Protein AF-A0A1H3GJ94-F1 (afdb_monomer_lite)

Sequence (107 aa):
MIFNFALWKNGFNKTLAKEWKVFAIQMNNDHPQIEELGFKFNPEGNWYLPIRSLDSKLVIESYESDTLEDALTPITEALDKVKQAHPYFDQIVQAAIVKFGRIENEE

Organism: NCBI:txid595670

pLDDT: mean 92.06, std 8.8, range [42.28, 98.12]

Foldseek 3Di:
DKDKFADPCLQFADDDQVVLLVLLVVLCVVCVVLVVLPWDDDSSRMIMHDQDDFDPVCCVVCVVVVNNVVSCVSVVSVVVSCVVCVVSSVVSVVVRCVPGNGPDDPD

Structure (mmCIF, N/CA/C/O backbone):
data_AF-A0A1H3GJ94-F1
#
_entry.id   AF-A0A1H3GJ94-F1
#
loop_
_atom_site.group_PDB
_atom_site.id
_atom_site.type_symbol
_atom_site.label_atom_id
_atom_site.label_alt_id
_atom_site.label_comp_id
_atom_site.label_asym_id
_atom_site.label_entity_id
_atom_site.label_seq_id
_atom_site.pdbx_PDB_ins_code
_atom_site.Cartn_x
_atom_site.Cartn_y
_atom_site.Cartn_z
_atom_site.occupancy
_atom_site.B_iso_or_equiv
_atom_site.auth_seq_id
_atom_site.auth_comp_id
_atom_site.auth_asym_id
_atom_site.auth_atom_id
_atom_site.pdbx_PDB_model_num
ATOM 1 N N . MET A 1 1 ? -0.810 3.341 12.545 1.00 89.19 1 MET A N 1
ATOM 2 C CA . MET A 1 1 ? -0.583 2.021 11.911 1.00 89.19 1 MET A CA 1
ATOM 3 C C . MET A 1 1 ? -0.552 2.214 10.401 1.00 89.19 1 MET A C 1
ATOM 5 O O . MET A 1 1 ? -1.150 3.179 9.936 1.00 89.19 1 MET A O 1
ATOM 9 N N . ILE A 1 2 ? 0.152 1.366 9.648 1.00 93.75 2 ILE A N 1
ATOM 10 C CA . ILE A 1 2 ? 0.173 1.434 8.179 1.00 93.75 2 ILE A CA 1
ATOM 11 C C . ILE A 1 2 ? 0.020 0.036 7.580 1.00 93.75 2 ILE A C 1
ATOM 13 O O . ILE A 1 2 ? 0.501 -0.930 8.172 1.00 93.75 2 ILE A O 1
ATOM 17 N N . PHE A 1 3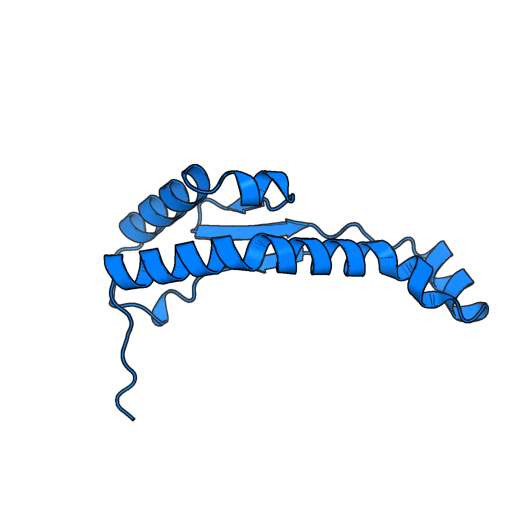 ? -0.568 -0.055 6.390 1.00 95.12 3 PHE A N 1
ATOM 18 C CA . PHE A 1 3 ? -0.317 -1.178 5.486 1.00 95.12 3 PHE A CA 1
ATOM 19 C C . PHE A 1 3 ? 0.787 -0.784 4.517 1.00 95.12 3 PHE A C 1
ATOM 21 O O . PHE A 1 3 ? 0.716 0.284 3.919 1.00 95.12 3 PHE A O 1
ATOM 28 N N . ASN A 1 4 ? 1.814 -1.617 4.378 1.00 94.75 4 ASN A N 1
ATOM 29 C CA . ASN A 1 4 ? 2.945 -1.353 3.496 1.00 94.75 4 ASN A CA 1
ATOM 30 C C . ASN A 1 4 ? 2.952 -2.351 2.339 1.00 94.75 4 ASN A C 1
ATOM 32 O O . ASN A 1 4 ? 2.912 -3.558 2.564 1.00 94.75 4 ASN A O 1
ATOM 36 N N . PHE A 1 5 ? 3.064 -1.837 1.122 1.00 93.94 5 PHE A N 1
ATOM 37 C CA . PHE A 1 5 ? 3.288 -2.605 -0.086 1.00 93.94 5 PHE A CA 1
ATOM 38 C C . PHE A 1 5 ? 4.692 -2.314 -0.614 1.00 93.94 5 PHE A C 1
ATOM 40 O O . PHE A 1 5 ? 5.015 -1.194 -1.017 1.00 93.94 5 PHE A O 1
ATOM 47 N N . ALA A 1 6 ? 5.534 -3.341 -0.614 1.00 90.81 6 ALA A N 1
ATOM 48 C CA . ALA A 1 6 ? 6.867 -3.293 -1.185 1.00 90.81 6 ALA A CA 1
ATOM 49 C C . ALA A 1 6 ? 7.083 -4.532 -2.050 1.00 90.81 6 ALA A C 1
ATOM 51 O O . ALA A 1 6 ? 6.833 -5.658 -1.620 1.00 90.81 6 ALA A O 1
ATOM 52 N N . LEU A 1 7 ? 7.592 -4.316 -3.258 1.00 86.44 7 LEU A N 1
ATOM 53 C CA . LEU A 1 7 ? 8.079 -5.397 -4.099 1.00 86.44 7 LEU A CA 1
ATOM 54 C C . LEU A 1 7 ? 9.322 -6.013 -3.444 1.00 86.44 7 LEU A C 1
ATOM 56 O O . LEU A 1 7 ? 10.294 -5.312 -3.142 1.00 86.44 7 LEU A O 1
ATOM 60 N N . TRP A 1 8 ? 9.319 -7.331 -3.242 1.00 84.06 8 TRP A N 1
ATOM 61 C CA . TRP A 1 8 ? 10.488 -8.033 -2.723 1.00 84.06 8 TRP A CA 1
ATOM 62 C C . TRP A 1 8 ? 11.590 -8.059 -3.786 1.00 84.06 8 TRP A C 1
ATOM 64 O O . TRP A 1 8 ? 11.581 -8.892 -4.688 1.00 84.06 8 TRP A O 1
ATOM 74 N N . LYS A 1 9 ? 12.549 -7.131 -3.685 1.00 76.56 9 LYS A N 1
ATOM 75 C CA . LYS A 1 9 ? 13.619 -6.937 -4.679 1.00 76.56 9 LYS A CA 1
ATOM 76 C C . LYS A 1 9 ? 14.397 -8.219 -5.004 1.00 76.56 9 LYS A C 1
ATOM 78 O O . LYS A 1 9 ? 14.784 -8.415 -6.149 1.00 76.56 9 LYS A O 1
ATOM 83 N N . ASN A 1 10 ? 14.606 -9.090 -4.017 1.00 81.06 10 ASN A N 1
ATOM 84 C CA . ASN A 1 10 ? 15.335 -10.347 -4.210 1.00 81.06 10 ASN A CA 1
ATOM 85 C C . ASN A 1 10 ? 14.520 -11.414 -4.961 1.00 81.06 10 ASN A C 1
ATOM 87 O O . ASN A 1 10 ? 15.062 -12.469 -5.243 1.00 81.06 10 ASN A O 1
ATOM 91 N N . GLY A 1 11 ? 13.250 -11.161 -5.291 1.00 83.06 11 GLY A N 1
ATOM 92 C CA . GLY A 1 11 ? 12.458 -12.014 -6.181 1.00 83.06 11 GLY A CA 1
ATOM 93 C C . GLY A 1 11 ? 12.706 -11.756 -7.672 1.00 83.06 11 GLY A C 1
ATOM 94 O O . GLY A 1 11 ? 12.109 -12.426 -8.512 1.00 83.06 11 GLY A O 1
ATOM 95 N N . PHE A 1 12 ? 13.567 -10.791 -8.007 1.00 87.12 12 PHE A N 1
ATOM 96 C CA . PHE A 1 12 ? 13.882 -10.380 -9.375 1.00 87.12 12 PHE A CA 1
ATOM 97 C C . PHE A 1 12 ? 15.375 -10.528 -9.658 1.00 87.12 12 PHE A C 1
ATOM 99 O O . PHE A 1 12 ? 16.190 -10.484 -8.729 1.00 87.12 12 PHE A O 1
ATOM 106 N N . ASN A 1 13 ? 15.754 -10.665 -10.933 1.00 87.00 13 ASN A N 1
ATOM 107 C CA . ASN A 1 13 ? 17.175 -10.701 -11.278 1.00 87.00 13 ASN A CA 1
ATOM 108 C C . ASN A 1 13 ? 17.878 -9.427 -10.795 1.00 87.00 13 ASN A C 1
ATOM 110 O O . ASN A 1 13 ? 17.280 -8.355 -10.650 1.00 87.00 13 ASN A O 1
ATOM 114 N N . LYS A 1 14 ? 19.181 -9.553 -10.528 1.00 81.94 14 LYS A N 1
ATOM 115 C CA . LYS A 1 14 ? 19.978 -8.489 -9.918 1.00 81.94 14 LYS A CA 1
ATOM 116 C C . LYS A 1 14 ? 19.855 -7.184 -10.714 1.00 81.94 14 LYS A C 1
ATOM 118 O O . LYS A 1 14 ? 20.376 -7.063 -11.815 1.00 81.94 14 LYS A O 1
ATOM 123 N N . THR A 1 15 ? 19.228 -6.190 -10.092 1.00 81.69 15 THR A N 1
ATOM 124 C CA . THR A 1 15 ? 19.023 -4.844 -10.644 1.00 81.69 15 THR A CA 1
ATOM 125 C C . THR A 1 15 ? 19.702 -3.777 -9.783 1.00 81.69 15 THR A C 1
ATOM 127 O O . THR A 1 15 ? 19.790 -3.884 -8.546 1.00 81.69 15 THR A O 1
ATOM 130 N N . LEU A 1 16 ? 20.200 -2.722 -10.432 1.00 86.12 16 LEU A N 1
ATOM 131 C CA . LEU A 1 16 ? 20.825 -1.597 -9.748 1.00 86.12 16 LEU A CA 1
ATOM 132 C C . LEU A 1 16 ? 19.786 -0.838 -8.913 1.00 86.12 16 LEU A C 1
ATOM 134 O O . LEU A 1 16 ? 18.657 -0.609 -9.338 1.00 86.12 16 LEU A O 1
ATOM 138 N N . ALA A 1 17 ? 20.176 -0.371 -7.722 1.00 86.25 17 ALA A N 1
ATOM 139 C CA . ALA A 1 17 ? 19.274 0.396 -6.853 1.00 86.25 17 ALA A CA 1
ATOM 140 C C . ALA A 1 17 ? 18.693 1.647 -7.546 1.00 86.25 17 ALA A C 1
ATOM 142 O O . ALA A 1 17 ? 17.537 2.001 -7.328 1.00 86.25 17 ALA A O 1
ATOM 143 N N . LYS A 1 18 ? 19.474 2.284 -8.430 1.00 89.50 18 LYS A N 1
ATOM 144 C CA . LYS A 1 18 ? 19.031 3.435 -9.227 1.00 89.50 18 LYS A CA 1
ATOM 145 C C . LYS A 1 18 ? 17.930 3.067 -10.227 1.00 89.50 18 LYS A C 1
ATOM 147 O O . LYS A 1 18 ? 16.968 3.814 -10.360 1.00 89.50 18 LYS A O 1
ATOM 152 N N . GLU A 1 19 ? 18.062 1.935 -10.914 1.00 90.19 19 GLU A N 1
ATOM 153 C CA . GLU A 1 19 ? 17.079 1.473 -11.905 1.00 90.19 19 GLU A CA 1
ATOM 154 C C . GLU A 1 19 ? 15.757 1.102 -11.242 1.00 90.19 19 GLU A C 1
ATOM 156 O O . GLU A 1 19 ? 14.694 1.469 -11.740 1.00 90.19 19 GLU A O 1
ATOM 161 N N . TRP A 1 20 ? 15.836 0.455 -10.079 1.00 89.31 20 TRP A N 1
ATOM 162 C CA . TRP A 1 20 ? 14.675 0.150 -9.252 1.00 89.31 20 TRP A CA 1
ATOM 163 C C . TRP A 1 20 ? 13.923 1.411 -8.827 1.00 89.31 20 TRP A C 1
ATOM 165 O O . TRP A 1 20 ? 12.707 1.492 -8.976 1.00 89.31 20 TRP A O 1
ATOM 175 N N . LYS A 1 21 ? 14.653 2.431 -8.359 1.00 90.88 21 LYS A N 1
ATOM 176 C CA . LYS A 1 21 ? 14.068 3.716 -7.964 1.00 90.88 21 LYS A CA 1
ATOM 177 C C . LYS A 1 21 ? 13.360 4.406 -9.130 1.00 90.88 21 LYS A C 1
ATOM 179 O O . LYS A 1 21 ? 12.234 4.866 -8.973 1.00 90.88 21 LYS A O 1
ATOM 184 N N . VAL A 1 22 ? 13.999 4.458 -10.301 1.00 93.62 22 VAL A N 1
ATOM 185 C CA . VAL A 1 22 ? 13.391 5.031 -11.514 1.00 93.62 22 VAL A CA 1
ATOM 186 C C . VAL A 1 22 ? 12.136 4.256 -11.912 1.00 93.62 22 VAL A C 1
ATOM 188 O O . VAL A 1 22 ? 11.123 4.867 -12.234 1.00 93.62 22 VAL A O 1
ATOM 191 N N . PHE A 1 23 ? 12.179 2.923 -11.851 1.00 93.94 23 PHE A N 1
ATOM 192 C CA . PHE A 1 23 ? 11.015 2.084 -12.119 1.00 93.94 23 PHE A CA 1
ATOM 193 C C . PHE A 1 23 ? 9.864 2.360 -11.146 1.00 93.94 23 PHE A C 1
ATOM 195 O O . PHE A 1 23 ? 8.754 2.602 -11.600 1.00 93.94 23 PHE A O 1
ATOM 202 N N . ALA A 1 24 ? 10.115 2.387 -9.835 1.00 93.62 24 ALA A N 1
ATOM 203 C CA . ALA A 1 24 ? 9.062 2.614 -8.850 1.00 93.62 24 ALA A CA 1
ATOM 204 C C . ALA A 1 24 ? 8.414 4.002 -8.988 1.00 93.62 24 ALA A C 1
ATOM 206 O O . ALA A 1 24 ? 7.196 4.114 -8.895 1.00 93.62 24 ALA A O 1
ATOM 207 N N . ILE A 1 25 ? 9.209 5.045 -9.269 1.00 95.38 25 ILE A N 1
ATOM 208 C CA . ILE A 1 25 ? 8.689 6.394 -9.547 1.00 95.38 25 ILE A CA 1
ATOM 209 C C . ILE A 1 25 ? 7.794 6.380 -10.791 1.00 95.38 25 ILE A C 1
ATOM 211 O O . ILE A 1 25 ? 6.703 6.940 -10.761 1.00 95.38 25 ILE A O 1
ATOM 215 N N . GLN A 1 26 ? 8.234 5.720 -11.866 1.00 96.31 26 GLN A N 1
ATOM 216 C CA . GLN A 1 26 ? 7.438 5.596 -13.086 1.00 96.31 26 GLN A CA 1
ATOM 217 C C . GLN A 1 26 ? 6.115 4.869 -12.815 1.00 96.31 26 GLN A C 1
ATOM 219 O O . GLN A 1 26 ? 5.059 5.379 -13.162 1.00 96.31 26 GLN A O 1
ATOM 224 N N . MET A 1 27 ? 6.160 3.731 -12.117 1.00 95.94 27 MET A N 1
ATOM 225 C CA . MET A 1 27 ? 4.963 2.970 -11.757 1.00 95.94 27 MET A CA 1
ATOM 226 C C . MET A 1 27 ? 3.996 3.766 -10.885 1.00 95.94 27 MET A C 1
ATOM 228 O O . MET A 1 27 ? 2.791 3.650 -11.079 1.00 95.94 27 MET A O 1
ATOM 232 N N . ASN A 1 28 ? 4.498 4.597 -9.969 1.00 96.44 28 ASN A N 1
ATOM 233 C CA . ASN A 1 28 ? 3.643 5.488 -9.193 1.00 96.44 28 ASN A CA 1
ATOM 234 C C . ASN A 1 28 ? 2.929 6.517 -10.083 1.00 96.44 28 ASN A C 1
ATOM 236 O O . ASN A 1 28 ? 1.741 6.757 -9.904 1.00 96.44 28 ASN A O 1
ATOM 240 N N . ASN A 1 29 ? 3.642 7.101 -11.048 1.00 96.69 29 ASN A N 1
ATOM 241 C CA . ASN A 1 29 ? 3.065 8.080 -11.971 1.00 96.69 29 ASN A CA 1
ATOM 242 C C . ASN A 1 29 ? 2.045 7.453 -12.934 1.00 96.69 29 ASN A C 1
ATOM 244 O O . ASN A 1 29 ? 1.078 8.114 -13.303 1.00 96.69 29 ASN A O 1
ATOM 248 N N . ASP A 1 30 ? 2.253 6.195 -13.329 1.00 97.69 30 ASP A N 1
ATOM 249 C CA . ASP A 1 30 ? 1.370 5.475 -14.255 1.00 97.69 30 ASP A CA 1
ATOM 250 C C . ASP A 1 30 ? 0.088 4.947 -13.583 1.00 97.69 30 ASP A C 1
ATOM 252 O O . ASP A 1 30 ? -0.879 4.637 -14.278 1.00 97.69 30 ASP A O 1
ATOM 256 N N . HIS A 1 31 ? 0.057 4.869 -12.246 1.00 97.12 31 HIS A N 1
ATOM 257 C CA . HIS A 1 31 ? -1.080 4.359 -11.466 1.00 97.12 31 HIS A CA 1
ATOM 258 C C . HIS A 1 31 ? -1.551 5.374 -10.401 1.00 97.12 31 HIS A C 1
ATOM 260 O O . HIS A 1 31 ? -1.527 5.064 -9.202 1.00 97.12 31 HIS A O 1
ATOM 266 N N . PRO A 1 32 ? -2.002 6.585 -10.794 1.00 97.31 32 PRO A N 1
ATOM 267 C CA . PRO A 1 32 ? -2.461 7.614 -9.852 1.00 97.31 32 PRO A CA 1
ATOM 268 C C . PRO A 1 32 ? -3.632 7.153 -8.965 1.00 97.31 32 PRO A C 1
ATOM 270 O O . PRO A 1 32 ? -3.793 7.640 -7.848 1.00 97.31 32 PRO A O 1
ATOM 273 N N . GLN A 1 33 ? -4.400 6.152 -9.408 1.00 98.06 33 GLN A N 1
ATOM 274 C CA . GLN A 1 33 ? -5.516 5.554 -8.668 1.00 98.06 33 GLN A CA 1
ATOM 275 C C . GLN A 1 33 ? -5.085 4.998 -7.303 1.00 98.06 33 GLN A C 1
ATOM 277 O O . GLN A 1 33 ? -5.875 4.962 -6.362 1.00 98.06 33 GLN A O 1
ATOM 282 N N . ILE A 1 34 ? -3.826 4.569 -7.167 1.00 97.75 34 ILE A N 1
ATOM 283 C CA . ILE A 1 34 ? -3.279 4.098 -5.891 1.00 97.75 34 ILE A CA 1
AT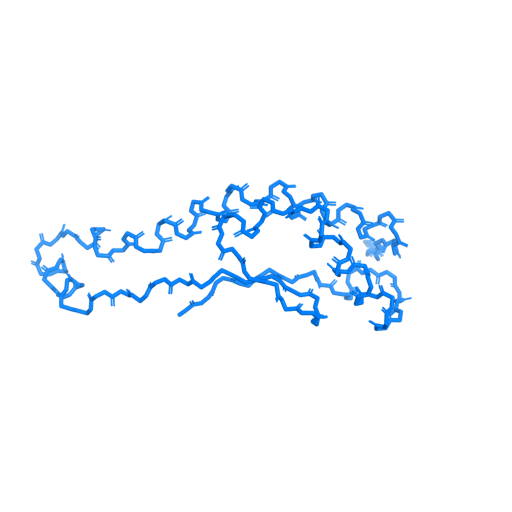OM 284 C C . ILE A 1 34 ? -3.259 5.248 -4.868 1.00 97.75 34 ILE A C 1
ATOM 286 O O . ILE A 1 34 ? -3.660 5.060 -3.717 1.00 97.75 34 ILE A O 1
ATOM 290 N N . GLU A 1 35 ? -2.854 6.450 -5.287 1.00 97.31 35 GLU A N 1
ATOM 291 C CA . G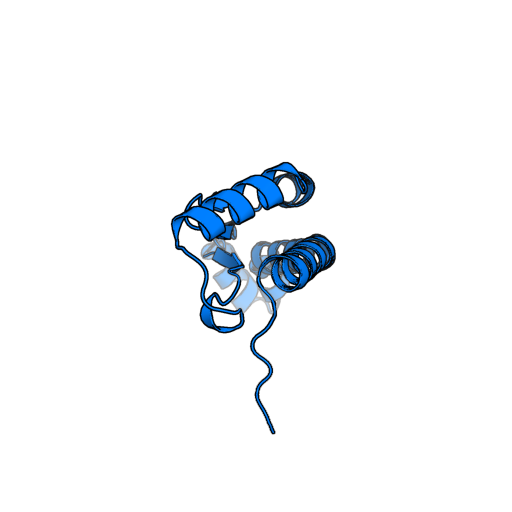LU A 1 35 ? -2.857 7.645 -4.436 1.00 97.31 35 GLU A CA 1
ATOM 292 C C . GLU A 1 35 ? -4.280 8.149 -4.160 1.00 97.31 35 GLU A C 1
ATOM 294 O O . GLU A 1 35 ? -4.588 8.512 -3.025 1.00 97.31 35 GLU A O 1
ATOM 299 N N . GLU A 1 36 ? -5.185 8.073 -5.142 1.00 97.44 36 GLU A N 1
ATOM 300 C CA . GLU A 1 36 ? -6.612 8.399 -4.966 1.00 97.44 36 GLU A CA 1
ATOM 301 C C . GLU A 1 36 ? -7.291 7.513 -3.904 1.00 97.44 36 GLU A C 1
ATOM 303 O O . GLU A 1 36 ? -8.146 7.979 -3.150 1.00 97.44 36 GLU A O 1
ATOM 308 N N . LEU A 1 37 ? -6.860 6.253 -3.768 1.00 97.56 37 LEU A N 1
ATOM 309 C CA . LEU A 1 37 ? -7.300 5.344 -2.700 1.00 97.56 37 LEU A CA 1
ATOM 310 C C . LEU A 1 37 ? -6.701 5.690 -1.320 1.00 97.56 37 LEU A C 1
ATOM 312 O O . LEU A 1 37 ? -7.109 5.133 -0.295 1.00 97.56 37 LEU A O 1
ATOM 316 N N . GLY A 1 38 ? -5.771 6.645 -1.259 1.00 97.12 38 GLY A N 1
ATOM 317 C CA . GLY A 1 38 ? -5.154 7.164 -0.040 1.00 97.12 38 GLY A CA 1
ATOM 318 C C . GLY A 1 38 ? -3.801 6.545 0.306 1.00 97.12 38 GLY A C 1
ATOM 319 O O . GLY A 1 38 ? -3.280 6.809 1.396 1.00 97.12 38 GLY A O 1
ATOM 320 N N . PHE A 1 39 ? -3.222 5.726 -0.577 1.00 98.12 39 PHE A N 1
ATOM 321 C CA . PHE A 1 39 ? -1.836 5.297 -0.409 1.00 98.12 39 PHE A CA 1
ATOM 322 C C . PHE A 1 39 ? -0.893 6.477 -0.634 1.00 98.12 39 PHE A C 1
ATOM 324 O O . PHE A 1 39 ? -1.135 7.370 -1.436 1.00 98.12 39 PHE A O 1
ATOM 331 N N . LYS A 1 40 ? 0.227 6.453 0.072 1.00 97.81 40 LYS A N 1
ATOM 332 C CA . LYS A 1 40 ? 1.341 7.375 -0.094 1.00 97.81 40 LYS A CA 1
ATOM 333 C C . LYS A 1 40 ? 2.509 6.633 -0.714 1.00 97.81 40 LYS A C 1
ATOM 335 O O . LYS A 1 40 ? 2.752 5.470 -0.389 1.00 97.81 40 LYS A O 1
ATOM 340 N N . PHE A 1 41 ? 3.260 7.324 -1.556 1.00 97.06 41 PHE A N 1
ATOM 341 C CA . PHE A 1 41 ? 4.457 6.781 -2.178 1.00 97.06 41 PHE A CA 1
ATOM 342 C C . PHE A 1 41 ? 5.716 7.225 -1.434 1.00 97.06 41 PHE A C 1
ATOM 344 O O . PHE A 1 41 ? 5.905 8.405 -1.140 1.00 97.06 41 PHE A O 1
ATOM 351 N N . ASN A 1 42 ? 6.592 6.270 -1.139 1.00 93.44 42 ASN A N 1
ATOM 352 C CA . ASN A 1 42 ? 7.957 6.529 -0.719 1.00 93.44 42 ASN A CA 1
ATOM 353 C C . ASN A 1 42 ? 8.881 6.349 -1.938 1.00 93.44 42 ASN A C 1
ATOM 355 O O . ASN A 1 42 ? 8.957 5.240 -2.477 1.00 93.44 42 ASN A O 1
ATOM 359 N N . PRO A 1 43 ? 9.641 7.384 -2.344 1.00 86.12 43 PRO A N 1
ATOM 360 C CA . PRO A 1 43 ? 10.599 7.307 -3.450 1.00 86.12 43 PRO A CA 1
ATOM 361 C C . PRO A 1 43 ? 11.704 6.250 -3.298 1.00 86.12 43 PRO A C 1
ATOM 363 O O . PRO A 1 43 ? 12.488 6.058 -4.226 1.00 86.12 43 PRO A O 1
ATOM 366 N N . GLU A 1 44 ? 11.815 5.587 -2.149 1.00 84.06 44 GLU A N 1
ATOM 367 C CA . GLU A 1 44 ? 12.665 4.406 -1.945 1.00 84.06 44 GLU A CA 1
ATOM 368 C C . GLU A 1 44 ? 12.091 3.130 -2.594 1.00 84.06 44 GLU A C 1
ATOM 370 O O . GLU A 1 44 ? 12.804 2.136 -2.728 1.00 84.06 44 GLU A O 1
ATOM 375 N N . GLY A 1 45 ? 10.848 3.182 -3.086 1.00 86.50 45 GLY A N 1
ATOM 376 C CA . GLY A 1 45 ? 10.238 2.155 -3.930 1.00 86.50 45 GLY A CA 1
ATOM 377 C C . GLY A 1 45 ? 9.132 1.347 -3.257 1.00 86.50 45 GLY A C 1
ATOM 378 O O . GLY A 1 45 ? 8.978 0.164 -3.561 1.00 86.50 45 GLY A O 1
ATOM 379 N N . ASN A 1 46 ? 8.382 1.957 -2.338 1.00 92.38 46 ASN A N 1
ATOM 380 C CA . ASN A 1 46 ? 7.253 1.320 -1.666 1.00 92.38 46 ASN A CA 1
ATOM 381 C C . ASN A 1 46 ? 6.057 2.269 -1.536 1.00 92.38 46 ASN A C 1
ATOM 383 O O . ASN A 1 46 ? 6.204 3.490 -1.513 1.00 92.38 46 ASN A O 1
ATOM 387 N N . TRP A 1 47 ? 4.875 1.679 -1.411 1.00 97.19 47 TRP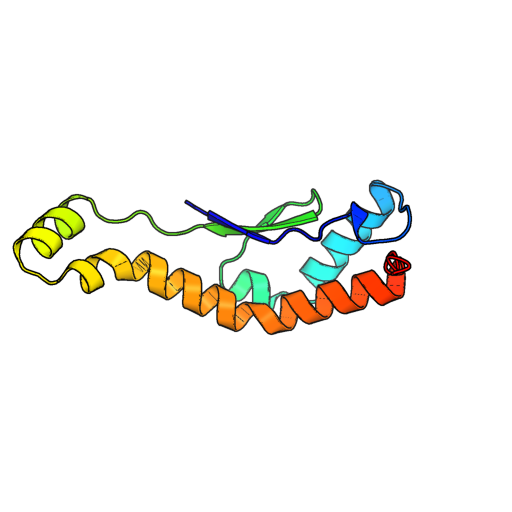 A N 1
ATOM 388 C CA . TRP A 1 47 ? 3.617 2.374 -1.168 1.00 97.19 47 TRP A CA 1
ATOM 389 C C . TRP A 1 47 ? 3.118 2.006 0.217 1.00 97.19 47 TRP A C 1
ATOM 391 O O . TRP A 1 47 ? 3.305 0.880 0.672 1.00 97.19 47 TRP A O 1
ATOM 401 N N . TYR A 1 48 ? 2.468 2.933 0.902 1.00 97.38 48 TYR A N 1
ATOM 402 C CA . TYR A 1 48 ? 1.896 2.647 2.208 1.00 97.38 48 TYR A CA 1
ATOM 403 C C . TYR A 1 48 ? 0.572 3.366 2.409 1.00 97.38 48 TYR A C 1
ATOM 405 O O . TYR A 1 48 ? 0.421 4.522 2.032 1.00 97.38 48 TYR A O 1
ATOM 413 N N . LEU A 1 49 ? -0.384 2.692 3.037 1.00 97.94 49 LEU A N 1
ATOM 414 C CA . LEU A 1 49 ? -1.678 3.246 3.407 1.00 97.94 49 LEU A CA 1
ATOM 415 C C . LEU A 1 49 ? -1.673 3.561 4.906 1.00 97.94 49 LEU A C 1
ATOM 417 O O . LEU A 1 49 ? -1.642 2.632 5.721 1.00 97.94 49 LEU A O 1
ATOM 421 N N . PRO A 1 50 ? -1.692 4.845 5.305 1.00 97.06 50 PRO A N 1
ATOM 422 C CA . PRO A 1 50 ? -1.915 5.220 6.692 1.00 97.06 50 PRO A CA 1
ATOM 423 C C . PRO A 1 50 ? -3.307 4.786 7.143 1.00 97.06 50 PRO A C 1
ATOM 425 O O . PRO A 1 50 ? -4.309 5.140 6.526 1.00 97.06 50 PRO A O 1
ATOM 428 N N . ILE A 1 51 ? -3.364 4.050 8.248 1.00 95.81 51 ILE A N 1
ATOM 429 C CA . ILE A 1 51 ? -4.622 3.629 8.860 1.00 95.81 51 ILE A CA 1
ATOM 430 C C . ILE A 1 51 ? -4.941 4.615 9.974 1.00 95.81 51 ILE A C 1
ATOM 432 O O . ILE A 1 51 ? -4.101 4.868 10.849 1.00 95.81 51 ILE A O 1
ATOM 436 N N . ARG A 1 52 ? -6.150 5.178 9.920 1.00 93.81 52 ARG A N 1
ATOM 437 C CA . ARG A 1 52 ? -6.677 6.072 10.952 1.00 93.81 52 ARG A CA 1
ATOM 438 C C . ARG A 1 52 ? -6.633 5.361 12.307 1.00 93.81 52 ARG A C 1
ATOM 440 O O . ARG A 1 52 ? -6.977 4.186 12.409 1.00 93.81 52 ARG A O 1
ATOM 447 N N . SER A 1 53 ? -6.168 6.074 13.332 1.00 93.44 53 SER A N 1
ATOM 448 C CA . SER A 1 53 ? -6.135 5.549 14.696 1.00 93.44 53 SER A CA 1
ATOM 449 C C . SER A 1 53 ? -7.538 5.171 15.153 1.00 93.44 53 SER A C 1
ATOM 451 O O . SER A 1 53 ? -8.498 5.882 14.855 1.00 93.44 53 SER A O 1
ATOM 453 N N . LEU A 1 54 ? -7.636 4.070 15.892 1.00 94.88 54 LEU A N 1
ATOM 454 C CA . LEU A 1 54 ? -8.870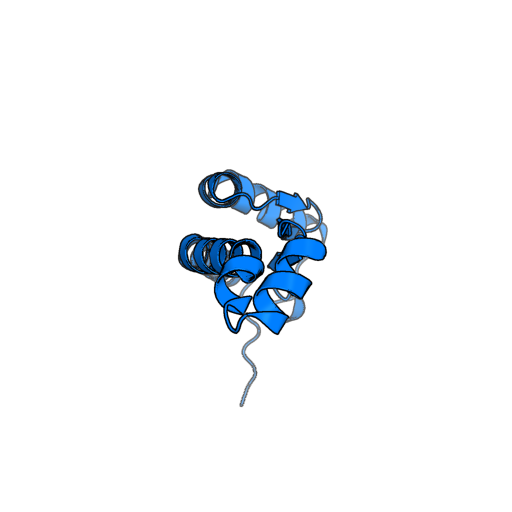 3.717 16.579 1.00 94.88 54 LEU A CA 1
ATOM 455 C C . LEU A 1 54 ? -9.126 4.733 17.695 1.00 94.88 54 LEU A C 1
ATOM 457 O O . LEU A 1 54 ? -8.182 5.176 18.355 1.00 94.88 54 LEU A O 1
ATOM 461 N N . ASP A 1 55 ? -10.387 5.100 17.902 1.00 94.50 55 ASP A N 1
ATOM 462 C CA . ASP A 1 55 ? -10.773 5.895 19.063 1.00 94.50 55 ASP A CA 1
ATOM 463 C C . ASP A 1 55 ? -10.791 4.981 20.290 1.00 94.50 55 ASP A C 1
ATOM 465 O O . ASP A 1 55 ? -11.620 4.080 20.396 1.00 94.50 55 ASP A O 1
ATOM 469 N N . SER A 1 56 ? -9.857 5.200 21.215 1.00 94.31 56 SER A N 1
ATOM 470 C CA . SER A 1 56 ? -9.713 4.355 22.399 1.00 94.31 56 SER A CA 1
ATOM 471 C C . SER A 1 56 ? -10.965 4.321 23.276 1.00 94.31 56 SER A C 1
ATOM 473 O O . SER A 1 56 ? -11.210 3.295 23.902 1.00 94.31 56 SER A O 1
ATOM 475 N N . LYS A 1 57 ? -11.747 5.408 23.348 1.00 95.31 57 LYS A N 1
ATOM 476 C CA . LYS A 1 57 ? -12.988 5.421 24.136 1.00 95.31 57 LYS A CA 1
ATOM 477 C C . LYS A 1 57 ? -14.043 4.557 23.469 1.00 95.31 57 LYS A C 1
ATOM 479 O O . LYS A 1 57 ? -14.596 3.683 24.125 1.00 95.31 57 LYS A O 1
ATOM 484 N N . LEU A 1 58 ? -14.226 4.743 22.162 1.00 95.56 58 LEU A N 1
ATOM 485 C CA . LEU A 1 58 ? -15.156 3.941 21.374 1.00 95.56 58 LEU A CA 1
ATOM 486 C C . LEU A 1 58 ? -14.802 2.452 21.448 1.00 95.56 58 LEU A C 1
ATOM 488 O O . LEU A 1 58 ? -15.680 1.629 21.643 1.00 95.56 58 LEU A O 1
ATOM 492 N N . VAL A 1 59 ? -13.516 2.094 21.367 1.00 95.75 59 VAL A N 1
ATOM 493 C CA . VAL A 1 59 ? -13.076 0.695 21.506 1.00 95.75 59 VAL A CA 1
ATOM 494 C C . VAL A 1 59 ? -13.477 0.104 22.861 1.00 95.75 59 VAL A C 1
ATOM 496 O O . VAL A 1 59 ? -13.959 -1.024 22.896 1.00 95.75 59 VAL A O 1
ATOM 499 N N . ILE A 1 60 ? -13.284 0.837 23.963 1.00 96.06 60 ILE A N 1
ATOM 500 C CA . ILE A 1 60 ? -13.651 0.367 25.310 1.00 96.06 60 ILE A CA 1
ATOM 501 C C . ILE A 1 60 ? -15.173 0.204 25.420 1.00 96.06 60 ILE A C 1
ATOM 503 O O . ILE A 1 60 ? -15.645 -0.864 25.797 1.00 96.06 60 ILE A O 1
ATOM 507 N N . GLU A 1 61 ? -15.933 1.231 25.036 1.00 96.06 61 GLU A N 1
ATOM 508 C CA . GLU A 1 61 ? -17.401 1.234 25.102 1.00 96.06 61 GLU A CA 1
ATOM 509 C C . GLU A 1 61 ? -18.016 0.131 24.225 1.00 96.06 61 GLU A C 1
ATOM 511 O O . GLU A 1 61 ? -18.924 -0.589 24.649 1.00 96.06 61 GLU A O 1
ATOM 516 N N . SER A 1 62 ? -17.491 -0.054 23.014 1.00 95.31 62 SER A N 1
ATOM 517 C CA . SER A 1 62 ? -17.938 -1.096 22.091 1.00 95.31 62 SER A CA 1
ATOM 518 C C . SER A 1 62 ? -17.540 -2.502 22.545 1.00 95.31 62 SER A C 1
ATOM 520 O O . SER A 1 62 ? 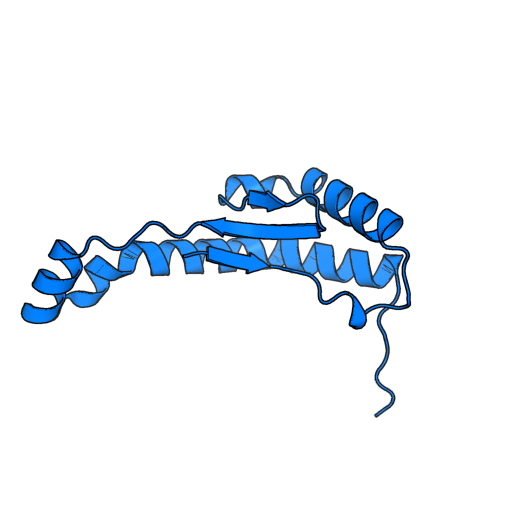-18.262 -3.457 22.274 1.00 95.31 62 SER A O 1
ATOM 522 N N . TYR A 1 63 ? -16.424 -2.656 23.265 1.00 94.31 63 TYR A N 1
ATOM 523 C CA . TYR A 1 63 ? -16.043 -3.942 23.855 1.00 94.31 63 TYR A CA 1
ATOM 524 C C . TYR A 1 63 ? -16.992 -4.349 24.989 1.00 94.31 63 TYR A C 1
ATOM 526 O O . TYR A 1 63 ? -17.417 -5.499 25.055 1.00 94.31 63 TYR A O 1
ATOM 534 N N . GLU A 1 64 ? -17.364 -3.409 25.862 1.00 95.25 64 GLU A N 1
ATOM 535 C CA . GLU A 1 64 ? -18.292 -3.664 26.975 1.00 95.25 64 GLU A CA 1
ATOM 536 C C . GLU A 1 64 ? -19.734 -3.926 26.511 1.00 95.25 64 GLU A C 1
ATOM 538 O O . GLU A 1 64 ? -20.496 -4.595 27.211 1.00 95.25 64 GLU A O 1
ATOM 543 N N . SER A 1 65 ? -20.106 -3.417 25.334 1.00 94.31 65 SER A N 1
ATOM 544 C CA . SER A 1 65 ? -21.456 -3.524 24.765 1.00 94.31 65 SER A CA 1
ATOM 545 C C . SER A 1 65 ? -21.603 -4.568 23.649 1.00 94.31 65 SER A C 1
ATOM 547 O O . SER A 1 65 ? -22.664 -4.630 23.035 1.00 94.31 65 SER A O 1
ATOM 549 N N . ASP A 1 66 ? -20.577 -5.392 23.402 1.00 91.75 66 ASP A N 1
ATOM 550 C CA . ASP A 1 66 ? -20.550 -6.426 22.348 1.00 91.75 66 ASP A CA 1
ATOM 551 C C . ASP A 1 66 ? -20.779 -5.870 20.920 1.00 91.75 66 ASP A C 1
ATOM 553 O O . ASP A 1 66 ? -21.386 -6.502 20.060 1.00 91.75 66 ASP A O 1
ATOM 557 N N . THR A 1 67 ? -20.282 -4.654 20.662 1.00 94.00 67 THR A N 1
ATOM 558 C CA . THR A 1 67 ? -20.377 -3.925 19.377 1.00 94.00 67 THR A CA 1
ATOM 559 C C . THR A 1 67 ? -19.003 -3.526 18.824 1.00 94.00 67 THR A C 1
ATOM 561 O O . THR A 1 67 ? -18.862 -2.541 18.100 1.00 94.00 67 THR A O 1
ATOM 564 N N . LEU A 1 68 ? -17.947 -4.279 19.166 1.00 94.56 68 LEU A N 1
ATOM 565 C CA . LEU A 1 68 ? -16.549 -3.941 18.843 1.00 94.56 68 LEU A CA 1
ATOM 566 C C . LEU A 1 68 ? -16.307 -3.644 17.352 1.00 94.56 68 LEU A C 1
ATOM 568 O O . LEU A 1 68 ? -15.430 -2.847 17.021 1.00 94.56 68 LEU A O 1
ATOM 572 N N . GLU A 1 69 ? -17.084 -4.259 16.462 1.00 92.06 69 GLU A N 1
ATOM 573 C CA . GLU A 1 69 ? -17.008 -4.062 15.012 1.00 92.06 69 GLU A CA 1
ATOM 574 C C . GLU A 1 69 ? -17.098 -2.583 14.604 1.00 92.06 69 GLU A C 1
ATOM 576 O O . GLU A 1 69 ? -16.318 -2.138 13.756 1.00 92.06 69 GLU A O 1
ATOM 581 N N . ASP A 1 70 ? -17.947 -1.796 15.271 1.00 89.75 70 ASP A N 1
ATOM 582 C CA . ASP A 1 70 ? -18.127 -0.369 14.986 1.00 89.75 70 ASP A CA 1
ATOM 583 C C . ASP A 1 70 ? -16.822 0.410 15.204 1.00 89.75 70 ASP A C 1
ATOM 585 O O . ASP A 1 70 ? -16.412 1.233 14.375 1.00 89.75 70 ASP A O 1
ATOM 589 N N . ALA A 1 71 ? -16.104 0.084 16.281 1.00 94.25 71 ALA A N 1
ATOM 590 C CA . ALA A 1 71 ? -14.822 0.691 16.613 1.00 94.25 71 ALA A CA 1
ATOM 591 C C . ALA A 1 71 ? -13.701 0.289 15.636 1.00 94.25 71 ALA A C 1
ATOM 593 O O . ALA A 1 71 ? -12.729 1.032 15.477 1.00 94.25 71 ALA A O 1
ATOM 594 N N . LEU A 1 72 ? -13.830 -0.858 14.957 1.00 95.44 72 LEU A N 1
ATOM 595 C CA . LEU A 1 72 ? -12.851 -1.381 13.996 1.00 95.44 72 LEU A CA 1
ATOM 596 C C . LEU A 1 72 ? -13.050 -0.861 12.566 1.00 95.44 72 LEU A C 1
ATOM 598 O O . LEU A 1 72 ? -12.211 -1.139 11.705 1.00 95.44 72 LEU A O 1
ATOM 602 N N . THR A 1 73 ? -14.077 -0.040 12.317 1.00 94.19 73 THR A N 1
ATOM 603 C CA . THR A 1 73 ? -14.339 0.616 11.022 1.00 94.19 73 THR A CA 1
ATOM 604 C C . THR A 1 73 ? -13.078 1.160 10.325 1.00 94.19 73 THR A C 1
ATOM 606 O O . THR A 1 73 ? -12.900 0.871 9.141 1.00 94.19 73 THR A O 1
ATOM 609 N N . PRO A 1 74 ? -12.137 1.863 11.001 1.00 95.81 74 PRO A N 1
ATOM 610 C CA . PRO A 1 74 ? -10.919 2.355 10.347 1.00 95.81 74 PRO A CA 1
ATOM 611 C C . PRO A 1 74 ? -10.046 1.260 9.712 1.00 95.81 74 PRO A C 1
ATOM 613 O O . PRO A 1 74 ? -9.359 1.515 8.721 1.00 95.81 74 PRO A O 1
ATOM 616 N N . ILE A 1 75 ? -10.044 0.052 10.282 1.00 95.56 75 ILE A N 1
ATOM 617 C CA . ILE A 1 75 ? -9.299 -1.100 9.761 1.00 95.56 75 ILE A CA 1
ATOM 618 C C . ILE A 1 75 ? -10.051 -1.705 8.579 1.00 95.56 75 ILE A C 1
ATOM 620 O O . ILE A 1 75 ? -9.435 -1.958 7.545 1.00 95.56 75 ILE A O 1
ATOM 624 N N . THR A 1 76 ? -11.366 -1.888 8.699 1.00 95.38 76 THR A N 1
ATOM 625 C CA . THR A 1 76 ? -12.208 -2.426 7.621 1.00 95.38 76 THR A CA 1
ATOM 626 C C . THR A 1 76 ? -12.155 -1.538 6.376 1.00 95.38 76 THR A C 1
ATOM 628 O O . THR A 1 76 ? -11.925 -2.038 5.277 1.00 95.38 76 THR A O 1
ATOM 631 N N . GLU A 1 77 ? -12.245 -0.215 6.542 1.00 96.00 77 GLU A N 1
ATOM 632 C CA . GLU A 1 77 ? -12.063 0.761 5.457 1.00 96.00 77 GLU A CA 1
ATOM 633 C C . GLU A 1 77 ? -10.679 0.642 4.801 1.00 96.00 77 GLU A C 1
ATOM 635 O O . GLU A 1 77 ? -10.547 0.712 3.578 1.00 96.00 77 GLU A O 1
ATOM 640 N N . ALA A 1 78 ? -9.624 0.461 5.602 1.00 96.75 78 ALA A N 1
ATOM 641 C CA . ALA A 1 78 ? -8.272 0.306 5.080 1.00 96.75 78 ALA A CA 1
ATOM 642 C C . ALA A 1 78 ? -8.093 -1.015 4.311 1.00 96.75 78 ALA A C 1
ATOM 644 O O . ALA A 1 78 ? -7.423 -1.029 3.280 1.00 96.75 78 ALA A O 1
ATOM 645 N N . LEU A 1 79 ? -8.703 -2.110 4.773 1.00 96.75 79 LEU A N 1
ATOM 646 C CA . LEU A 1 79 ? -8.689 -3.399 4.075 1.00 96.75 79 LEU A CA 1
ATOM 647 C C . LEU A 1 79 ? -9.453 -3.337 2.748 1.00 96.75 79 LEU A C 1
ATOM 649 O O . LEU A 1 79 ? -8.983 -3.885 1.750 1.00 96.75 79 LEU A O 1
ATOM 653 N N . ASP A 1 80 ? -10.585 -2.635 2.706 1.00 97.81 80 ASP A N 1
ATOM 654 C CA . ASP A 1 80 ? -11.334 -2.437 1.465 1.00 97.81 80 ASP A CA 1
ATOM 655 C C . ASP A 1 80 ? -10.509 -1.652 0.432 1.00 97.81 80 ASP A C 1
ATOM 657 O O . ASP A 1 80 ? -10.382 -2.068 -0.720 1.00 97.81 80 ASP A O 1
ATOM 661 N N . LYS A 1 81 ? -9.809 -0.597 0.864 1.00 97.94 81 LYS A N 1
ATOM 662 C CA . LYS A 1 81 ? -8.861 0.139 0.009 1.00 97.94 81 LYS A CA 1
ATOM 663 C C . LYS A 1 81 ? -7.723 -0.736 -0.510 1.00 97.94 81 LYS A C 1
ATOM 665 O O . LYS A 1 81 ? -7.351 -0.617 -1.675 1.00 97.94 81 LYS A O 1
ATOM 670 N N . VAL A 1 82 ? -7.180 -1.634 0.316 1.00 96.81 82 VAL A N 1
ATOM 671 C CA . VAL A 1 82 ? -6.164 -2.609 -0.124 1.00 96.81 82 VAL A CA 1
ATOM 672 C C . VAL A 1 82 ? -6.731 -3.526 -1.208 1.00 96.81 82 VAL A C 1
ATOM 674 O O . VAL A 1 82 ? -6.076 -3.747 -2.225 1.00 96.81 82 VAL A O 1
ATOM 677 N N . LYS A 1 83 ? -7.960 -4.021 -1.033 1.00 97.69 83 LYS A N 1
ATOM 678 C CA . LYS A 1 83 ? -8.636 -4.863 -2.026 1.00 97.69 83 LYS A CA 1
ATOM 679 C C . LYS A 1 83 ? -8.863 -4.121 -3.345 1.00 97.69 83 LYS A C 1
ATOM 681 O O . LYS A 1 83 ? -8.626 -4.695 -4.404 1.00 97.69 83 LYS A O 1
ATOM 686 N N . GLN A 1 84 ? -9.272 -2.856 -3.286 1.00 98.12 84 GLN A N 1
ATOM 687 C CA . GLN A 1 84 ? -9.443 -2.009 -4.469 1.00 98.12 84 GLN A CA 1
ATOM 688 C C . GLN A 1 84 ? -8.109 -1.700 -5.168 1.00 98.12 84 GLN A C 1
ATOM 690 O O . GLN A 1 84 ? -8.061 -1.662 -6.394 1.00 98.12 84 GLN A O 1
ATOM 695 N N . ALA A 1 85 ? -7.021 -1.519 -4.411 1.00 97.69 85 ALA A N 1
ATOM 696 C CA . ALA A 1 85 ? -5.695 -1.231 -4.959 1.00 97.69 85 ALA A CA 1
ATOM 697 C C . ALA A 1 85 ? -4.981 -2.469 -5.533 1.00 97.69 85 ALA A C 1
ATOM 699 O O . ALA A 1 85 ? -4.062 -2.336 -6.343 1.00 97.69 85 ALA A O 1
ATOM 700 N N . HIS A 1 86 ? -5.392 -3.674 -5.122 1.00 96.75 86 HIS A N 1
ATOM 701 C CA . HIS A 1 86 ? -4.734 -4.933 -5.473 1.00 96.75 86 HIS A CA 1
ATOM 702 C C . HIS A 1 86 ? -4.480 -5.122 -6.982 1.00 96.75 86 HIS A C 1
ATOM 704 O O . HIS A 1 86 ? -3.356 -5.483 -7.329 1.00 96.75 86 HIS A O 1
ATOM 710 N N . PRO A 1 87 ? -5.433 -4.852 -7.901 1.00 97.81 87 PRO A N 1
ATOM 711 C CA . PRO A 1 87 ? -5.190 -5.019 -9.335 1.00 97.81 87 PRO A CA 1
ATOM 712 C C . PRO A 1 87 ? -4.064 -4.125 -9.874 1.00 97.81 87 PRO A C 1
ATOM 714 O O . PRO A 1 87 ? -3.301 -4.561 -10.730 1.00 97.81 87 PRO A O 1
ATOM 717 N N . TYR A 1 88 ? -3.918 -2.902 -9.356 1.00 97.81 88 TYR A N 1
ATOM 718 C CA . TYR A 1 88 ? -2.835 -2.001 -9.763 1.00 97.81 88 TYR A CA 1
ATOM 719 C C . TYR A 1 88 ? -1.485 -2.494 -9.240 1.00 97.81 88 TYR A C 1
ATOM 721 O O . TYR A 1 88 ? -0.486 -2.472 -9.954 1.00 97.81 88 TYR A O 1
ATOM 729 N N . PHE A 1 89 ? -1.446 -3.006 -8.008 1.00 96.88 89 PHE A N 1
ATOM 730 C CA . PHE A 1 89 ? -0.232 -3.618 -7.476 1.00 96.88 89 PHE A CA 1
ATOM 731 C C . PHE A 1 89 ? 0.176 -4.878 -8.244 1.00 96.88 89 PHE A C 1
ATOM 733 O O . PHE A 1 89 ? 1.368 -5.069 -8.482 1.00 96.88 89 PHE A O 1
ATOM 740 N N . ASP A 1 90 ? -0.780 -5.694 -8.691 1.00 96.25 90 ASP A N 1
ATOM 741 C CA . ASP A 1 90 ? -0.494 -6.832 -9.566 1.00 96.25 90 ASP A CA 1
ATOM 742 C C . ASP A 1 90 ? 0.086 -6.372 -10.914 1.00 96.25 90 ASP A C 1
ATOM 744 O O . ASP A 1 90 ? 1.126 -6.873 -11.335 1.00 96.25 90 ASP A O 1
ATOM 748 N N . GLN A 1 91 ? -0.479 -5.332 -11.541 1.00 96.81 91 GLN A N 1
ATOM 749 C CA . GLN A 1 91 ? 0.080 -4.734 -12.765 1.00 96.81 91 GLN A CA 1
ATOM 750 C C . GLN A 1 91 ? 1.529 -4.261 -12.576 1.00 96.81 91 GLN A C 1
ATOM 752 O O . GLN A 1 91 ? 2.384 -4.523 -13.424 1.00 96.81 91 GLN A O 1
ATOM 757 N N . ILE A 1 92 ? 1.834 -3.631 -11.439 1.00 95.81 92 ILE A N 1
ATOM 758 C CA . ILE A 1 92 ? 3.193 -3.201 -11.086 1.00 95.81 92 ILE A CA 1
ATOM 759 C C . ILE A 1 92 ? 4.133 -4.404 -10.912 1.00 95.81 92 ILE A C 1
ATOM 761 O O . ILE A 1 92 ? 5.274 -4.363 -11.380 1.00 95.81 92 ILE A O 1
ATOM 765 N N . VAL A 1 93 ? 3.672 -5.489 -10.278 1.00 94.12 93 VAL A N 1
ATOM 766 C CA . VAL A 1 93 ? 4.437 -6.743 -10.164 1.00 94.12 93 VAL A CA 1
ATOM 767 C C . VAL A 1 93 ? 4.723 -7.318 -11.550 1.00 94.12 93 VAL A C 1
ATOM 769 O O . VAL A 1 93 ? 5.878 -7.624 -11.844 1.00 94.12 93 VAL A O 1
ATOM 772 N N . GLN A 1 94 ? 3.720 -7.416 -12.427 1.00 95.00 94 GLN A N 1
ATOM 773 C CA . GLN A 1 94 ? 3.910 -7.923 -13.789 1.00 95.00 94 GLN A CA 1
ATOM 774 C C . GLN A 1 94 ? 4.886 -7.048 -14.586 1.00 95.00 94 GLN A C 1
ATOM 776 O O . GLN A 1 94 ? 5.789 -7.567 -15.241 1.00 95.00 94 GLN A O 1
ATOM 781 N N . ALA A 1 95 ? 4.786 -5.722 -14.474 1.00 95.12 95 ALA A N 1
ATOM 782 C CA . ALA A 1 95 ? 5.727 -4.800 -15.103 1.00 95.12 95 ALA A CA 1
ATOM 783 C C . ALA A 1 95 ? 7.163 -4.987 -14.578 1.00 95.12 95 ALA A C 1
ATOM 785 O O . ALA A 1 95 ? 8.120 -4.935 -15.355 1.00 95.12 95 ALA A O 1
ATOM 786 N N . ALA A 1 96 ? 7.328 -5.251 -13.277 1.00 93.38 96 ALA A N 1
ATOM 787 C CA . ALA A 1 96 ? 8.628 -5.558 -12.687 1.00 93.38 96 ALA A CA 1
ATOM 788 C C . ALA A 1 96 ? 9.189 -6.889 -13.213 1.00 93.38 96 ALA A C 1
ATOM 790 O O . ALA A 1 96 ? 10.373 -6.955 -13.543 1.00 93.38 96 ALA A O 1
ATOM 791 N N . ILE A 1 97 ? 8.347 -7.922 -13.351 1.00 93.44 97 ILE A N 1
ATOM 792 C CA . ILE A 1 97 ? 8.729 -9.216 -13.939 1.00 93.44 97 ILE A CA 1
ATOM 793 C C . ILE A 1 97 ? 9.189 -9.021 -15.386 1.00 93.44 97 ILE A C 1
ATOM 795 O O . ILE A 1 97 ? 10.253 -9.510 -15.748 1.00 93.44 97 ILE A O 1
ATOM 799 N N . VAL A 1 98 ? 8.447 -8.269 -16.201 1.00 94.19 98 VAL A N 1
ATOM 800 C CA . VAL A 1 98 ? 8.819 -7.996 -17.600 1.00 94.19 98 VAL A CA 1
ATOM 801 C C . VAL A 1 98 ? 10.135 -7.220 -17.691 1.00 94.19 98 VAL A C 1
ATOM 803 O O . VAL A 1 98 ? 10.965 -7.508 -18.551 1.00 94.19 98 VAL A O 1
ATOM 806 N N . LYS A 1 99 ? 10.347 -6.236 -16.810 1.00 93.56 99 LYS A N 1
ATOM 807 C CA . LYS A 1 99 ? 11.520 -5.355 -16.869 1.00 93.56 99 LYS A CA 1
ATOM 808 C C . LYS A 1 99 ? 12.794 -5.990 -16.321 1.00 93.56 99 LYS A C 1
ATOM 810 O O . LYS A 1 99 ? 13.866 -5.776 -16.881 1.00 93.56 99 LYS A O 1
ATOM 815 N N . PHE A 1 100 ? 12.695 -6.695 -15.199 1.00 92.31 100 PHE A N 1
ATOM 816 C CA . PHE A 1 100 ? 13.855 -7.202 -14.466 1.00 92.31 100 PHE A CA 1
ATOM 817 C C . PHE A 1 100 ? 13.995 -8.723 -14.558 1.00 92.31 100 PHE A C 1
ATOM 819 O O . PHE A 1 100 ? 15.063 -9.250 -14.266 1.00 92.31 100 PHE A O 1
ATOM 826 N N . GLY A 1 101 ? 12.957 -9.437 -14.987 1.00 90.88 101 GLY A N 1
ATOM 827 C CA . GLY A 1 101 ? 12.884 -10.890 -14.887 1.00 90.88 101 GLY A CA 1
ATOM 828 C C . GLY A 1 101 ? 12.657 -11.344 -13.444 1.00 90.88 101 GLY A C 1
ATOM 829 O O . GLY A 1 101 ? 13.126 -10.720 -12.488 1.00 90.88 101 GLY A O 1
ATOM 830 N N . ARG A 1 102 ? 11.922 -12.442 -13.280 1.00 87.81 102 ARG A N 1
ATOM 831 C CA . ARG A 1 102 ? 11.730 -13.107 -11.988 1.00 87.81 102 ARG A CA 1
ATOM 832 C C . ARG A 1 102 ? 12.879 -14.088 -11.755 1.00 87.81 102 ARG A C 1
ATOM 834 O O . ARG A 1 102 ? 13.325 -14.720 -12.708 1.00 87.81 102 ARG A O 1
ATOM 841 N N . ILE A 1 103 ? 13.335 -14.230 -10.512 1.00 83.25 103 ILE A N 1
ATOM 842 C CA . ILE A 1 103 ? 14.177 -15.378 -10.157 1.00 83.25 103 ILE A CA 1
ATOM 843 C C . ILE A 1 103 ? 13.270 -16.608 -10.174 1.00 83.25 103 ILE A C 1
ATOM 845 O O . ILE A 1 103 ? 12.349 -16.714 -9.359 1.00 83.25 103 ILE A O 1
ATOM 849 N N . GLU A 1 104 ? 13.488 -17.501 -11.131 1.00 74.56 104 GLU A N 1
ATOM 850 C CA . GLU A 1 104 ? 12.915 -18.840 -11.087 1.00 74.56 104 GLU A CA 1
ATOM 851 C C . GLU A 1 104 ? 13.640 -19.587 -9.967 1.00 74.56 104 GLU A C 1
ATOM 853 O O . GLU A 1 104 ? 14.859 -19.747 -10.003 1.00 74.56 104 GLU A O 1
ATOM 858 N N . ASN A 1 105 ? 12.913 -19.978 -8.921 1.00 59.06 105 ASN A N 1
ATOM 859 C CA . ASN A 1 105 ? 13.430 -21.021 -8.049 1.00 59.06 105 ASN A CA 1
ATOM 860 C C . ASN A 1 105 ? 13.368 -22.299 -8.889 1.00 59.06 105 ASN A C 1
ATOM 862 O O . ASN A 1 105 ? 12.267 -22.743 -9.210 1.00 59.06 105 ASN A O 1
ATOM 866 N N . GLU A 1 106 ? 14.520 -22.837 -9.289 1.00 46.88 106 GLU A N 1
ATOM 867 C CA . GLU A 1 106 ? 14.597 -24.241 -9.697 1.00 46.88 106 GLU A CA 1
ATOM 868 C C . GLU A 1 106 ? 14.038 -25.067 -8.522 1.00 46.88 106 GLU A C 1
ATOM 870 O O . GLU A 1 106 ? 14.522 -24.928 -7.394 1.00 46.88 106 GLU A O 1
ATOM 875 N N . GLU A 1 107 ? 12.948 -25.807 -8.761 1.00 42.28 107 GLU A N 1
ATOM 876 C CA . GLU A 1 107 ? 12.399 -26.795 -7.814 1.00 42.28 107 GLU A CA 1
ATOM 877 C C . GLU A 1 107 ? 13.414 -27.900 -7.499 1.00 42.28 107 GLU A C 1
ATOM 879 O O . GLU A 1 107 ? 14.106 -28.367 -8.436 1.00 42.28 107 GLU A O 1
#

Radius of gyration: 17.79 Å; chains: 1; bounding box: 42×35×45 Å

Secondary structure (DSSP, 8-state):
-EEEEE--GGGBS---HHHHHHHHHHHHHH-HHHHHTT-EEETTTEEEEEPPPP-HHHHHHHHHTT-HHHHTHHHHHHHHHHHHHHHHHHHHHHHHHHHH-B-----